Protein AF-B5AZS2-F1 (afdb_monomer_lite)

InterPro domains:
  IPR000719 Protein kinase domain [PF00069] (25-83)
  IPR000719 Protein kinase domain [PS50011] (1-84)
  IPR011009 Protein kinase-like domain superfamily [SSF56112] (1-83)
  IPR050205 Calcium-dependent Serine/Threonine Protein Kinases [PTHR24349] (25-84)

pLDDT: mean 87.05, std 11.19, range [40.72, 97.56]

Structure (mmCIF, N/CA/C/O backbone):
data_AF-B5AZS2-F1
#
_entry.id   AF-B5AZS2-F1
#
loop_
_atom_site.group_PDB
_atom_site.id
_atom_site.type_symbol
_atom_site.label_atom_id
_atom_site.label_alt_id
_atom_site.label_comp_id
_atom_site.label_asym_id
_atom_site.label_entity_id
_atom_site.label_seq_id
_atom_site.pdbx_PDB_ins_code
_atom_site.Cartn_x
_atom_site.Cartn_y
_atom_site.Cartn_z
_atom_site.occupancy
_atom_site.B_iso_or_equiv
_atom_site.auth_seq_id
_atom_site.auth_comp_id
_atom_site.auth_asym_id
_atom_site.auth_atom_id
_atom_site.pdbx_PDB_model_num
ATOM 1 N N . LEU A 1 1 ? 18.252 -8.747 5.863 1.00 43.91 1 LEU A N 1
ATOM 2 C CA . LEU A 1 1 ? 18.388 -7.537 5.026 1.00 43.91 1 LEU A CA 1
ATOM 3 C C . LEU A 1 1 ? 18.406 -7.996 3.580 1.00 43.91 1 LEU A C 1
ATOM 5 O O . LEU A 1 1 ? 19.140 -8.928 3.291 1.00 43.91 1 LEU A O 1
ATOM 9 N N . CYS A 1 2 ? 17.586 -7.416 2.706 1.00 40.72 2 CYS A N 1
ATOM 10 C CA . CYS A 1 2 ? 17.775 -7.617 1.271 1.00 40.72 2 CYS A CA 1
ATOM 11 C C . CYS A 1 2 ? 19.003 -6.799 0.863 1.00 40.72 2 CYS A C 1
ATOM 13 O O . CYS A 1 2 ? 18.994 -5.584 1.056 1.00 40.72 2 CYS A O 1
ATOM 15 N N . GLU A 1 3 ? 20.048 -7.435 0.344 1.00 58.25 3 GLU A N 1
ATOM 16 C CA . GLU A 1 3 ? 21.112 -6.708 -0.346 1.00 58.25 3 GLU A CA 1
ATOM 17 C C . GLU A 1 3 ? 20.504 -6.152 -1.642 1.00 58.25 3 GLU A C 1
ATOM 19 O O . GLU A 1 3 ? 20.086 -6.887 -2.536 1.00 58.25 3 GLU A O 1
ATOM 24 N N . GLY A 1 4 ? 20.292 -4.837 -1.675 1.00 64.12 4 GLY A N 1
ATOM 25 C CA . GLY A 1 4 ? 19.826 -4.133 -2.865 1.00 64.12 4 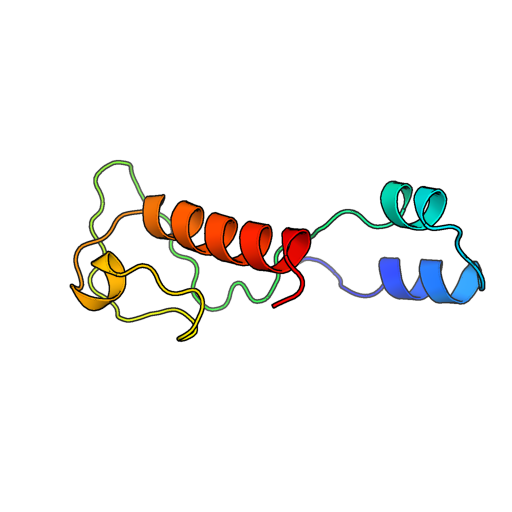GLY A CA 1
ATOM 26 C C . GLY A 1 4 ? 20.996 -3.905 -3.817 1.00 64.12 4 GLY A C 1
ATOM 27 O O . GLY A 1 4 ? 22.057 -3.482 -3.375 1.00 64.12 4 GLY A O 1
ATOM 28 N N . GLY A 1 5 ? 20.804 -4.173 -5.111 1.00 67.00 5 GLY A N 1
ATOM 29 C CA . GLY A 1 5 ? 21.814 -3.908 -6.147 1.00 67.00 5 GLY A CA 1
ATOM 30 C C . GLY A 1 5 ? 21.768 -4.885 -7.319 1.00 67.00 5 GLY A C 1
ATOM 31 O O . GLY A 1 5 ? 21.810 -4.457 -8.465 1.00 67.00 5 GLY A O 1
ATOM 32 N N . GLU A 1 6 ? 21.526 -6.173 -7.060 1.00 76.88 6 GLU A N 1
ATOM 33 C CA . GLU A 1 6 ? 21.635 -7.212 -8.102 1.00 76.88 6 GLU A CA 1
ATOM 34 C C . GLU A 1 6 ? 20.679 -7.018 -9.288 1.00 76.88 6 GLU A C 1
ATOM 36 O O . GLU A 1 6 ? 21.003 -7.341 -10.430 1.00 76.88 6 GLU A O 1
ATOM 41 N N . LEU A 1 7 ? 19.481 -6.478 -9.036 1.00 74.31 7 LEU A N 1
ATOM 42 C CA . LEU A 1 7 ? 18.547 -6.134 -10.109 1.00 74.31 7 LEU A CA 1
ATOM 43 C C . LEU A 1 7 ? 19.112 -5.009 -10.986 1.00 74.31 7 LEU A C 1
ATOM 45 O O . LEU A 1 7 ? 18.999 -5.074 -12.206 1.00 74.31 7 LEU A O 1
ATOM 49 N N . PHE A 1 8 ? 19.739 -4.002 -10.376 1.00 76.06 8 PHE A N 1
ATOM 50 C CA . PHE A 1 8 ? 20.344 -2.887 -11.097 1.00 76.06 8 PHE A CA 1
ATOM 51 C C . PHE A 1 8 ? 21.538 -3.358 -11.935 1.00 76.06 8 PHE A C 1
ATOM 53 O O . PHE A 1 8 ? 21.615 -3.031 -13.119 1.00 76.06 8 PHE A O 1
ATOM 60 N N . ASP A 1 9 ? 22.391 -4.218 -11.378 1.00 82.25 9 ASP A N 1
ATOM 61 C CA . ASP A 1 9 ? 23.529 -4.800 -12.097 1.00 82.25 9 ASP A CA 1
ATOM 62 C C . ASP A 1 9 ? 23.076 -5.617 -13.318 1.00 82.25 9 ASP A C 1
ATOM 64 O O . ASP A 1 9 ? 23.623 -5.477 -14.415 1.00 82.25 9 ASP A O 1
ATOM 68 N N . ARG A 1 10 ? 22.007 -6.414 -13.171 1.00 77.31 10 ARG A N 1
ATOM 69 C CA . ARG A 1 10 ? 21.387 -7.154 -14.285 1.00 77.31 10 ARG A CA 1
ATOM 70 C C . ARG A 1 10 ? 20.783 -6.228 -15.341 1.00 77.31 10 ARG A C 1
ATOM 72 O O . ARG A 1 10 ? 20.877 -6.518 -16.536 1.00 77.31 10 ARG A O 1
AT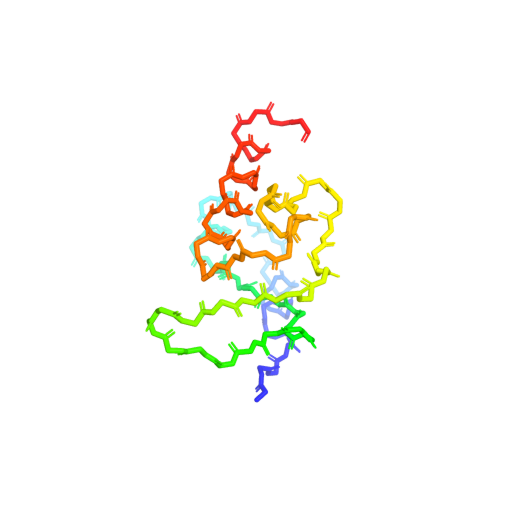OM 79 N N . ILE A 1 11 ? 20.163 -5.122 -14.927 1.00 78.25 11 ILE A N 1
ATOM 80 C CA . ILE A 1 11 ? 19.607 -4.126 -15.852 1.00 78.25 11 ILE A CA 1
ATOM 81 C C . ILE A 1 11 ? 20.723 -3.506 -16.695 1.00 78.25 11 ILE A C 1
ATOM 83 O O . ILE A 1 11 ? 20.625 -3.509 -17.925 1.00 78.25 11 ILE A O 1
ATOM 87 N N . VAL A 1 12 ? 21.804 -3.057 -16.054 1.00 82.75 12 VAL A N 1
ATOM 88 C CA . VAL A 1 12 ? 22.957 -2.447 -16.732 1.00 82.75 12 VAL A CA 1
ATOM 89 C C . VAL A 1 12 ? 23.631 -3.438 -17.685 1.00 82.75 12 VAL A C 1
ATOM 91 O O . VAL A 1 12 ? 23.921 -3.080 -18.825 1.00 82.75 12 VAL A O 1
ATOM 94 N N . ALA A 1 13 ? 23.825 -4.693 -17.268 1.00 84.50 13 ALA A N 1
ATOM 95 C CA . ALA A 1 13 ? 24.487 -5.711 -18.086 1.00 84.50 13 ALA A CA 1
ATOM 96 C C . ALA A 1 13 ? 23.707 -6.089 -19.361 1.00 84.50 13 ALA A C 1
ATOM 98 O O . ALA A 1 13 ? 24.318 -6.372 -20.391 1.00 84.50 13 ALA A O 1
ATOM 99 N N . LYS A 1 14 ? 22.368 -6.106 -19.314 1.00 83.06 14 LYS A N 1
ATOM 100 C CA . LYS A 1 14 ? 21.533 -6.500 -20.466 1.00 83.06 14 LYS A CA 1
ATOM 101 C C . LYS A 1 14 ? 21.342 -5.362 -21.479 1.00 83.06 14 LYS A C 1
ATOM 103 O O . LYS A 1 14 ? 21.091 -5.637 -22.650 1.00 83.06 14 LYS A O 1
ATOM 108 N N . GLY A 1 15 ? 21.448 -4.100 -21.049 1.00 84.00 15 GLY A N 1
ATOM 109 C CA . GLY A 1 15 ? 21.390 -2.894 -21.890 1.00 84.00 15 GLY A CA 1
ATOM 110 C C . GLY A 1 15 ? 20.003 -2.541 -22.447 1.00 84.00 15 GLY A C 1
ATOM 111 O O . GLY A 1 15 ? 19.577 -1.393 -22.349 1.00 84.00 15 GLY A O 1
ATOM 112 N N . HIS A 1 16 ? 19.265 -3.515 -22.985 1.00 85.56 16 HIS A N 1
ATOM 113 C CA . HIS A 1 16 ? 17.918 -3.330 -23.527 1.00 85.56 16 HIS A CA 1
ATOM 114 C C . HIS A 1 16 ? 16.962 -4.440 -23.073 1.00 85.56 16 HIS A C 1
ATOM 116 O O . HIS A 1 16 ? 17.316 -5.619 -23.030 1.00 85.56 16 HIS A O 1
ATOM 122 N N . TYR A 1 17 ? 15.717 -4.054 -22.785 1.00 81.88 17 TYR A N 1
ATOM 123 C CA . TYR A 1 17 ? 14.629 -4.956 -22.414 1.00 81.88 17 TYR A CA 1
ATOM 124 C C . TYR A 1 17 ? 13.406 -4.680 -23.291 1.00 81.88 17 TYR A C 1
ATOM 126 O O . TYR A 1 17 ? 13.039 -3.526 -23.502 1.00 81.88 17 TYR A O 1
ATOM 134 N N . SER A 1 18 ? 12.750 -5.739 -23.769 1.00 87.94 18 SER A N 1
ATOM 135 C CA . SER A 1 18 ? 11.341 -5.646 -24.158 1.00 87.94 18 SER A CA 1
ATOM 136 C C . SER A 1 18 ? 10.473 -5.614 -22.898 1.00 87.94 18 SER A C 1
ATOM 138 O O . SER A 1 18 ? 10.892 -6.121 -21.857 1.00 87.94 18 SER A O 1
ATOM 140 N N . GLU A 1 19 ? 9.252 -5.083 -22.982 1.00 82.31 19 GLU A N 1
ATOM 141 C CA . GLU A 1 19 ? 8.327 -5.038 -21.835 1.00 82.31 19 GLU A CA 1
ATOM 142 C C . GLU A 1 19 ? 8.113 -6.421 -21.208 1.00 82.31 19 GLU A C 1
ATOM 144 O O . GLU A 1 19 ? 8.174 -6.578 -19.992 1.00 82.31 19 GLU A O 1
ATOM 149 N N . ARG A 1 20 ? 7.960 -7.456 -22.045 1.00 82.88 20 ARG A N 1
ATOM 150 C CA . ARG A 1 20 ? 7.820 -8.841 -21.586 1.00 82.88 20 ARG A CA 1
ATOM 151 C C . ARG A 1 20 ? 9.056 -9.334 -20.833 1.00 82.88 20 ARG A C 1
ATOM 153 O O . ARG A 1 20 ? 8.924 -9.928 -19.770 1.00 82.88 20 ARG A O 1
ATOM 160 N N . ALA A 1 21 ? 10.247 -9.074 -21.368 1.00 83.19 21 ALA A N 1
ATOM 161 C CA . ALA A 1 21 ? 11.488 -9.485 -20.721 1.00 83.19 21 ALA A CA 1
ATOM 162 C C . ALA A 1 21 ? 11.735 -8.709 -19.418 1.00 83.19 21 ALA A C 1
ATOM 164 O O . ALA A 1 21 ? 12.281 -9.267 -18.474 1.00 83.19 21 ALA A O 1
ATOM 165 N N . ALA A 1 22 ? 11.331 -7.436 -19.352 1.00 80.25 22 ALA A N 1
ATOM 166 C CA . ALA A 1 22 ? 11.389 -6.653 -18.122 1.00 80.25 22 ALA A CA 1
ATOM 167 C C . ALA A 1 22 ? 10.435 -7.221 -17.061 1.00 80.25 22 ALA A C 1
ATOM 169 O O . ALA A 1 22 ? 10.836 -7.378 -15.912 1.00 80.25 22 ALA A O 1
ATOM 170 N N . ALA A 1 23 ? 9.210 -7.588 -17.447 1.00 81.19 23 ALA A N 1
ATOM 171 C CA . ALA A 1 23 ? 8.228 -8.170 -16.535 1.00 81.19 23 ALA A CA 1
ATOM 172 C C . ALA A 1 23 ? 8.673 -9.528 -15.959 1.00 81.19 23 ALA A C 1
ATOM 174 O O . ALA A 1 23 ? 8.445 -9.795 -14.782 1.00 81.19 23 ALA A O 1
ATOM 175 N N . GLU A 1 24 ? 9.330 -10.371 -16.762 1.00 83.00 24 GLU A N 1
ATOM 176 C CA . GLU A 1 24 ? 9.854 -11.670 -16.314 1.00 83.00 24 GLU A CA 1
ATOM 177 C C . GLU A 1 24 ? 11.075 -11.521 -15.379 1.00 83.00 24 GLU A C 1
ATOM 179 O O . GLU A 1 24 ? 11.214 -12.281 -14.420 1.00 83.00 24 GLU A O 1
ATOM 184 N N . ASP A 1 25 ? 11.939 -10.526 -15.613 1.00 76.12 25 ASP A N 1
ATOM 185 C CA . ASP A 1 25 ? 13.196 -10.348 -14.869 1.00 76.12 25 ASP A CA 1
ATOM 186 C C . ASP A 1 25 ? 13.105 -9.395 -13.662 1.00 76.12 25 ASP A C 1
ATOM 188 O O . ASP A 1 25 ? 14.043 -9.343 -12.858 1.00 76.12 25 ASP A O 1
ATOM 192 N N . SER A 1 26 ? 12.002 -8.655 -13.516 1.00 77.12 26 SER A N 1
ATOM 193 C CA . SER A 1 26 ? 11.846 -7.582 -12.525 1.00 77.12 26 SER A CA 1
ATOM 194 C C . SER A 1 26 ? 10.651 -7.822 -11.593 1.00 77.12 26 SER A C 1
ATOM 196 O O . SER A 1 26 ? 9.632 -7.132 -11.701 1.00 77.12 26 SER A O 1
ATOM 198 N N . PRO A 1 27 ? 10.746 -8.774 -10.644 1.00 79.62 27 PRO A N 1
ATOM 199 C CA . PRO A 1 27 ? 9.691 -8.976 -9.659 1.00 79.62 27 PRO A CA 1
ATOM 200 C C . PRO A 1 27 ? 9.503 -7.716 -8.807 1.00 79.62 27 PRO A C 1
ATOM 202 O O . PRO A 1 27 ? 10.476 -7.132 -8.320 1.00 79.62 27 PRO A O 1
ATOM 205 N N . LEU A 1 28 ? 8.245 -7.323 -8.589 1.00 83.31 28 LEU A N 1
ATOM 206 C CA . LEU A 1 28 ? 7.911 -6.215 -7.700 1.00 83.31 28 LEU A CA 1
ATOM 207 C C . LEU A 1 28 ? 8.302 -6.582 -6.261 1.00 83.31 28 LEU A C 1
ATOM 209 O O . LEU A 1 28 ? 7.940 -7.647 -5.760 1.00 83.31 28 LEU A O 1
ATOM 213 N N . LYS A 1 29 ? 9.030 -5.692 -5.588 1.00 84.19 29 LYS A N 1
ATOM 214 C CA . LYS A 1 29 ? 9.402 -5.844 -4.179 1.00 84.19 29 LYS A CA 1
ATOM 215 C C . LYS A 1 29 ? 8.946 -4.608 -3.422 1.00 84.19 29 LYS A C 1
ATOM 217 O O . LYS A 1 29 ? 9.290 -3.496 -3.810 1.00 84.19 29 LYS A O 1
ATOM 222 N N . ALA A 1 30 ? 8.193 -4.806 -2.345 1.00 84.88 30 ALA A N 1
ATOM 223 C CA . ALA A 1 30 ? 7.937 -3.735 -1.394 1.00 84.88 30 ALA A CA 1
ATOM 224 C C . ALA A 1 30 ? 9.251 -3.365 -0.689 1.00 84.88 30 ALA A C 1
ATOM 226 O O . ALA A 1 30 ? 10.069 -4.233 -0.374 1.00 84.88 30 ALA A O 1
ATOM 227 N N . THR A 1 31 ? 9.462 -2.074 -0.476 1.00 84.94 31 THR A N 1
ATOM 228 C CA . THR A 1 31 ? 10.649 -1.513 0.177 1.00 84.94 31 THR A CA 1
ATOM 229 C C . THR A 1 31 ? 10.218 -0.473 1.202 1.00 84.94 31 THR A C 1
ATOM 231 O O . THR A 1 31 ? 9.034 -0.180 1.313 1.00 84.94 31 THR A O 1
ATOM 234 N N . ASP A 1 32 ? 11.179 0.105 1.923 1.00 82.25 32 ASP A N 1
ATOM 235 C CA . ASP A 1 32 ? 10.915 1.115 2.957 1.00 82.25 32 ASP A CA 1
ATOM 236 C C . ASP A 1 32 ? 10.017 0.597 4.094 1.00 82.25 32 ASP A C 1
ATOM 238 O O . ASP A 1 32 ? 9.033 1.192 4.526 1.00 82.25 32 ASP A O 1
ATOM 242 N N . PHE A 1 33 ? 10.403 -0.566 4.613 1.00 76.94 33 PHE A N 1
ATOM 243 C CA . PHE A 1 33 ? 9.828 -1.189 5.799 1.00 76.94 33 PHE A CA 1
ATOM 244 C C . PHE A 1 33 ? 10.263 -0.469 7.094 1.00 76.94 33 PHE A C 1
ATOM 246 O O . PHE A 1 33 ? 10.654 -1.118 8.062 1.00 76.94 33 PHE A O 1
ATOM 253 N N . GLY A 1 34 ? 10.218 0.866 7.128 1.00 74.44 34 GLY A N 1
ATOM 254 C CA . GLY A 1 34 ? 10.532 1.668 8.319 1.00 74.44 34 GLY A CA 1
ATOM 255 C C . GLY A 1 34 ? 9.401 1.728 9.355 1.00 74.44 34 GLY A C 1
ATOM 256 O O . GLY A 1 34 ? 9.648 2.049 10.514 1.00 74.44 34 GLY A O 1
ATOM 257 N N . LEU A 1 35 ? 8.172 1.399 8.944 1.00 77.31 35 LEU A N 1
ATOM 258 C CA . L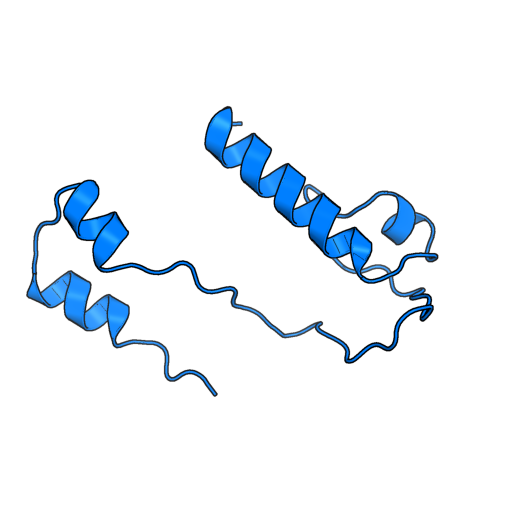EU A 1 35 ? 6.953 1.454 9.761 1.00 77.31 35 LEU A CA 1
ATOM 259 C C . LEU A 1 35 ? 6.168 0.130 9.961 1.00 77.31 35 LEU A C 1
ATOM 261 O O . LEU A 1 35 ? 5.116 0.192 10.597 1.00 77.31 35 LEU A O 1
ATOM 265 N N . PRO A 1 36 ? 6.573 -1.054 9.452 1.00 81.19 36 PRO A N 1
ATOM 266 C CA . PRO A 1 36 ? 5.787 -2.263 9.629 1.00 81.19 36 PRO A CA 1
ATOM 267 C C . PRO A 1 36 ? 5.807 -2.705 11.087 1.00 81.19 36 PRO A C 1
ATOM 269 O O . PRO A 1 36 ? 6.818 -2.628 11.790 1.00 81.19 36 PRO A O 1
ATOM 272 N N . VAL A 1 37 ? 4.676 -3.248 11.507 1.00 85.75 37 VAL A N 1
ATOM 273 C CA . VAL A 1 37 ? 4.472 -3.814 12.833 1.00 85.75 37 VAL A CA 1
ATOM 274 C C . VAL A 1 37 ? 3.994 -5.250 12.690 1.00 85.75 37 VAL A C 1
ATOM 276 O O . VAL A 1 37 ? 3.212 -5.585 11.803 1.00 85.75 37 VAL A O 1
ATOM 279 N N . PHE A 1 38 ? 4.479 -6.122 13.570 1.00 90.69 38 PHE A N 1
ATOM 280 C CA . PHE A 1 38 ? 3.900 -7.453 13.701 1.00 90.69 38 PHE A CA 1
ATOM 281 C C . PHE A 1 38 ? 2.506 -7.325 14.313 1.00 90.69 38 PHE A C 1
ATOM 283 O O . PHE A 1 38 ? 2.328 -6.588 15.282 1.00 90.69 38 PHE A O 1
ATOM 290 N N . PHE A 1 39 ? 1.542 -8.065 13.772 1.00 90.25 39 PHE A N 1
ATOM 291 C CA . PHE A 1 39 ? 0.157 -8.028 14.226 1.00 90.25 39 PHE A CA 1
ATOM 292 C C . PHE A 1 39 ? -0.426 -9.427 14.397 1.00 90.25 39 PHE A C 1
ATOM 294 O O . PHE A 1 39 ? 0.049 -10.406 13.811 1.00 90.25 39 PHE A O 1
ATOM 301 N N . LYS A 1 40 ? -1.479 -9.512 15.201 1.00 94.00 40 LYS A N 1
ATOM 302 C CA . LYS A 1 40 ? -2.369 -10.662 15.329 1.00 94.00 40 LYS A CA 1
ATOM 303 C C . LYS A 1 40 ? -3.744 -10.300 14.765 1.00 94.00 40 LYS A C 1
ATOM 305 O O . LYS A 1 40 ? -4.147 -9.138 14.825 1.00 94.00 40 LYS A O 1
ATOM 310 N N . PRO A 1 41 ? -4.500 -11.276 14.235 1.00 91.88 41 PRO A N 1
ATOM 311 C CA . PRO A 1 41 ? -5.876 -11.033 13.822 1.00 91.88 41 PRO A CA 1
ATOM 312 C C . PRO A 1 41 ? -6.696 -10.413 14.962 1.00 91.88 41 PRO A C 1
ATOM 314 O O . PRO A 1 41 ? -6.727 -10.954 16.067 1.00 91.88 41 PRO A O 1
ATOM 317 N N . GLY A 1 42 ? -7.354 -9.288 14.679 1.00 91.88 42 GLY A N 1
ATOM 318 C CA . GLY A 1 42 ? -8.132 -8.524 15.657 1.00 91.88 42 GLY A CA 1
ATOM 319 C C . GLY A 1 42 ? -7.377 -7.384 16.348 1.00 91.88 42 GLY A C 1
ATOM 320 O O . GLY A 1 42 ? -8.003 -6.635 17.098 1.00 91.88 42 GLY A O 1
ATOM 321 N N . ASP A 1 43 ? -6.076 -7.215 16.097 1.00 94.75 43 ASP A N 1
ATOM 322 C CA . ASP A 1 43 ? -5.341 -6.043 16.574 1.00 94.75 43 ASP A CA 1
ATOM 323 C C . ASP A 1 43 ? -5.881 -4.758 15.926 1.00 94.75 43 ASP A C 1
ATOM 325 O O . ASP A 1 43 ? -6.194 -4.721 14.735 1.00 94.75 43 ASP A O 1
ATOM 329 N N . VAL A 1 44 ? -5.975 -3.693 16.729 1.00 95.81 44 VAL A N 1
ATOM 330 C CA . VAL A 1 44 ? -6.414 -2.366 16.283 1.00 95.81 44 VAL A CA 1
ATOM 331 C C . VAL A 1 44 ? -5.305 -1.355 16.527 1.00 95.81 44 VAL A C 1
ATOM 333 O O . VAL A 1 44 ? -4.877 -1.134 17.664 1.00 95.81 44 VAL A O 1
ATOM 336 N N . PHE A 1 45 ? -4.893 -0.693 15.456 1.00 95.62 45 PHE A N 1
ATOM 337 C CA . PHE A 1 45 ? -3.849 0.319 15.449 1.00 95.62 45 PHE A CA 1
ATOM 338 C C . PHE A 1 45 ? -4.431 1.727 15.561 1.00 95.62 45 PHE A C 1
ATOM 340 O O . PHE A 1 45 ? -5.534 2.014 15.084 1.00 95.62 45 PHE A O 1
ATOM 347 N N . LYS A 1 46 ? -3.673 2.615 16.218 1.00 96.06 46 LYS A N 1
ATOM 348 C CA . LYS A 1 46 ? -4.084 3.999 16.518 1.00 96.06 46 LYS A CA 1
ATOM 349 C C . LYS A 1 46 ? -3.129 5.065 15.989 1.00 96.06 46 LYS A C 1
ATOM 351 O O . LYS A 1 46 ? -3.456 6.252 16.051 1.00 96.06 46 LYS A O 1
ATOM 356 N N . ASP A 1 47 ? -1.969 4.661 15.490 1.00 94.25 47 ASP A N 1
ATOM 357 C CA . ASP A 1 47 ? -0.981 5.588 14.955 1.00 94.25 47 ASP A CA 1
ATOM 358 C C . ASP A 1 47 ? -1.427 6.111 13.593 1.00 94.25 47 ASP A C 1
ATOM 360 O O . ASP A 1 47 ? -1.970 5.372 12.770 1.00 94.25 47 ASP A O 1
ATOM 364 N N . LEU A 1 48 ? -1.195 7.402 13.361 1.00 93.44 48 LEU A N 1
ATOM 365 C CA . LEU A 1 48 ? -1.459 8.043 12.080 1.00 93.44 48 LEU A CA 1
ATOM 366 C C . LEU A 1 48 ? -0.226 7.878 11.189 1.00 93.44 48 LEU A C 1
ATOM 368 O O . LEU A 1 48 ? 0.728 8.646 11.303 1.00 93.44 48 LEU A O 1
ATOM 372 N N . VAL A 1 49 ? -0.254 6.868 10.325 1.00 92.38 49 VAL A N 1
ATOM 373 C CA . VAL A 1 49 ? 0.850 6.508 9.424 1.00 92.38 49 VAL A CA 1
ATOM 374 C C . VAL A 1 49 ? 0.365 6.412 7.979 1.00 92.38 49 VAL A C 1
ATOM 376 O O . VAL A 1 49 ? -0.823 6.236 7.724 1.00 92.38 49 VAL A O 1
ATOM 379 N N . GLY A 1 50 ? 1.290 6.536 7.029 1.00 90.44 50 GLY A N 1
ATOM 380 C CA . GLY A 1 50 ? 1.004 6.456 5.596 1.00 90.44 50 GLY A CA 1
ATOM 381 C C . GLY A 1 50 ? 1.108 7.798 4.870 1.00 90.44 50 GLY A C 1
ATOM 382 O O . GLY A 1 50 ? 1.076 8.877 5.463 1.00 90.44 50 GLY A O 1
ATOM 383 N N . SER A 1 51 ? 1.264 7.724 3.552 1.00 91.94 51 SER A N 1
ATOM 384 C CA . SER A 1 51 ? 1.343 8.894 2.676 1.00 91.94 51 SER A CA 1
ATOM 385 C C . SER A 1 51 ? -0.056 9.361 2.266 1.00 91.94 51 SER A C 1
ATOM 387 O O . SER A 1 51 ? -0.926 8.544 1.977 1.00 91.94 51 SER A O 1
ATOM 389 N N . ALA A 1 52 ? -0.261 10.680 2.194 1.00 91.75 52 ALA A N 1
ATOM 390 C CA . ALA A 1 52 ? -1.583 11.312 2.087 1.00 91.75 52 ALA A CA 1
ATOM 391 C C . ALA A 1 52 ? -2.502 10.767 0.975 1.00 91.75 52 ALA A C 1
ATOM 393 O O . ALA A 1 52 ? -3.708 10.692 1.179 1.00 91.75 52 ALA A O 1
ATOM 394 N N . TYR A 1 53 ? -1.954 10.376 -0.179 1.00 93.94 53 TYR A N 1
ATOM 395 C CA . TYR A 1 53 ? -2.748 9.862 -1.303 1.00 93.94 53 TYR A CA 1
ATOM 396 C C . TYR A 1 53 ? -3.146 8.389 -1.168 1.00 93.94 53 TYR A C 1
ATOM 398 O O . TYR A 1 53 ? -4.103 7.962 -1.801 1.00 93.94 53 TYR A O 1
ATOM 406 N N . TYR A 1 54 ? -2.429 7.622 -0.347 1.00 95.31 54 TYR A N 1
ATOM 407 C CA . TYR A 1 54 ? -2.573 6.167 -0.250 1.00 95.31 54 TYR A CA 1
ATOM 408 C C . TYR A 1 54 ? -3.189 5.727 1.081 1.00 95.31 54 TYR A C 1
ATOM 410 O O . TYR A 1 54 ? -3.637 4.593 1.202 1.00 95.31 54 TYR A O 1
ATOM 418 N N . VAL A 1 55 ? -3.223 6.617 2.078 1.00 96.50 55 VAL A N 1
ATOM 419 C CA . VAL A 1 55 ? -3.697 6.311 3.429 1.00 96.50 55 VAL A CA 1
ATOM 420 C C . VAL A 1 55 ? -5.190 5.967 3.452 1.00 96.50 55 VAL A C 1
ATOM 422 O O . VAL A 1 55 ? -6.024 6.676 2.882 1.00 96.50 55 VAL A O 1
ATOM 425 N N . ALA A 1 56 ? -5.533 4.882 4.146 1.00 97.56 56 ALA A N 1
ATOM 426 C CA . ALA A 1 56 ? -6.916 4.462 4.326 1.00 97.56 56 ALA A CA 1
ATOM 427 C C . ALA A 1 56 ? -7.673 5.404 5.281 1.00 97.56 56 ALA A C 1
ATOM 429 O O . ALA A 1 56 ? -7.106 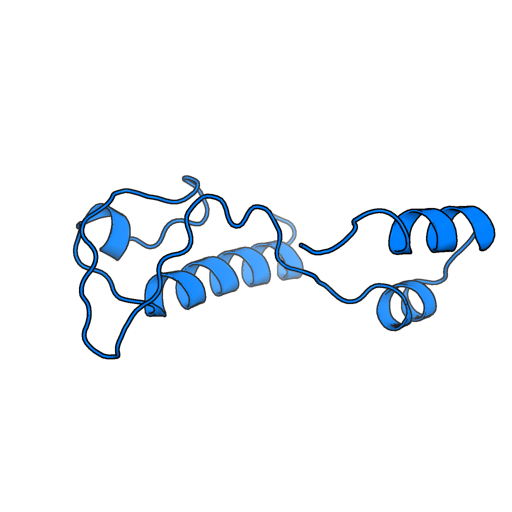5.910 6.258 1.00 97.56 56 ALA A O 1
ATOM 430 N N . PRO A 1 57 ? -8.971 5.654 5.059 1.00 97.31 57 PRO A N 1
ATOM 431 C CA . PRO A 1 57 ? -9.723 6.609 5.866 1.00 97.31 57 PRO A CA 1
ATOM 432 C C . PRO A 1 57 ? -9.899 6.157 7.331 1.00 97.31 57 PRO A C 1
ATOM 434 O O . PRO A 1 57 ? -10.053 6.988 8.226 1.00 97.31 57 PRO A O 1
ATOM 437 N N . GLU A 1 58 ? -9.881 4.860 7.622 1.00 97.56 58 GLU A N 1
ATOM 438 C CA . GLU A 1 58 ? -9.875 4.287 8.976 1.00 97.56 58 GLU A CA 1
ATOM 439 C C . GLU A 1 58 ? -8.571 4.556 9.745 1.00 97.56 58 GLU A C 1
ATOM 441 O O . GLU A 1 58 ? -8.603 4.700 10.971 1.00 97.56 58 GLU A O 1
ATOM 446 N N . VAL A 1 59 ? -7.450 4.745 9.040 1.00 97.00 59 VAL A N 1
ATOM 447 C CA . VAL A 1 59 ? -6.176 5.168 9.642 1.00 97.00 59 VAL A CA 1
ATOM 448 C C . VAL A 1 59 ? -6.293 6.598 10.166 1.00 97.00 59 VAL A C 1
ATOM 450 O O . VAL A 1 59 ? -5.882 6.885 11.290 1.00 97.00 59 VAL A O 1
ATOM 453 N N . LEU A 1 60 ? -6.975 7.483 9.426 1.00 96.88 60 LEU A N 1
ATOM 454 C CA . LEU A 1 60 ? -7.281 8.849 9.884 1.00 96.88 60 LEU A CA 1
ATOM 455 C C . LEU A 1 60 ? -8.169 8.854 11.137 1.00 96.88 60 LEU A C 1
ATOM 457 O O . LEU A 1 60 ? -8.072 9.750 11.976 1.00 96.88 60 LEU A O 1
ATOM 461 N N . ARG A 1 61 ? -9.018 7.832 11.280 1.00 97.12 61 ARG A N 1
ATOM 462 C CA . ARG A 1 61 ? -9.866 7.617 12.461 1.00 97.12 61 ARG A CA 1
ATOM 463 C C . ARG A 1 61 ? -9.148 6.885 13.594 1.00 97.12 61 ARG A C 1
ATOM 465 O O . ARG A 1 61 ? -9.751 6.705 14.649 1.00 97.12 61 ARG A O 1
ATOM 472 N N . ARG A 1 62 ? -7.878 6.502 13.405 1.00 96.75 62 ARG A N 1
ATOM 473 C CA . ARG A 1 62 ? -7.034 5.831 14.408 1.00 96.75 62 ARG A CA 1
ATOM 474 C C . ARG A 1 62 ? -7.662 4.545 14.949 1.00 96.75 62 ARG A C 1
ATOM 476 O O . ARG A 1 62 ? -7.577 4.260 16.143 1.00 96.75 62 ARG A O 1
ATOM 483 N N . SER A 1 63 ? -8.354 3.819 14.079 1.00 97.12 63 SER A N 1
ATOM 484 C CA . SER A 1 63 ? -8.996 2.553 14.411 1.00 97.12 63 SER A CA 1
ATOM 485 C C . SER A 1 63 ? -9.023 1.679 13.167 1.00 97.12 63 SER A C 1
ATOM 487 O O . SER A 1 63 ? -10.026 1.644 12.454 1.00 97.12 63 SER A O 1
ATOM 489 N N . TYR A 1 64 ? -7.908 1.008 12.901 1.00 96.62 64 TYR A N 1
ATOM 490 C CA . TYR A 1 64 ? -7.710 0.187 11.708 1.00 96.62 64 TYR A CA 1
ATOM 491 C C . TYR A 1 64 ? -6.963 -1.108 12.035 1.00 96.62 64 TYR A C 1
ATOM 493 O O . TYR A 1 64 ? -6.270 -1.182 13.049 1.00 96.62 64 TYR A O 1
ATOM 501 N N . GLY A 1 65 ? -7.119 -2.112 11.174 1.00 95.25 65 GLY A N 1
ATOM 502 C CA . GLY A 1 65 ? -6.345 -3.352 11.176 1.00 95.25 65 GLY A CA 1
ATOM 503 C C . GLY A 1 65 ? -5.453 -3.452 9.935 1.00 95.25 65 GLY A C 1
ATOM 504 O O . GLY A 1 65 ? -5.234 -2.464 9.230 1.00 95.25 65 GLY A O 1
ATOM 505 N N . ALA A 1 66 ? -4.957 -4.654 9.645 1.00 94.31 66 ALA A N 1
ATOM 506 C CA . ALA A 1 66 ? -4.105 -4.915 8.479 1.00 94.31 66 ALA A CA 1
ATOM 507 C C . ALA A 1 66 ? -4.818 -4.686 7.130 1.00 94.31 66 ALA A C 1
ATOM 509 O O . ALA A 1 66 ? -4.177 -4.572 6.088 1.00 94.31 66 ALA A O 1
ATOM 510 N N . GLU A 1 67 ? -6.147 -4.571 7.132 1.00 95.50 67 GLU A N 1
ATOM 511 C CA . GLU A 1 67 ? -6.961 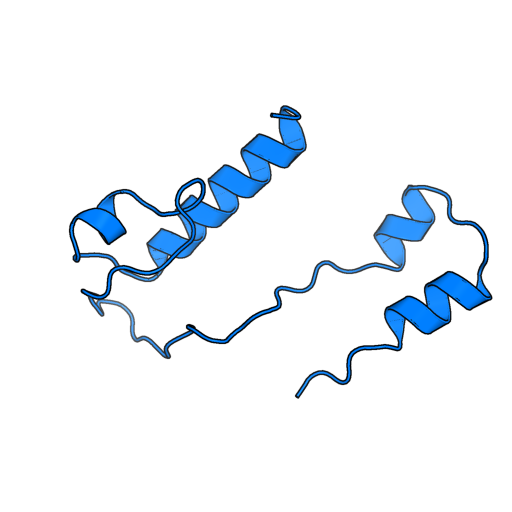-4.266 5.955 1.00 95.50 67 GLU A CA 1
ATOM 512 C C . GLU A 1 67 ? -6.632 -2.889 5.347 1.00 95.50 67 GLU A C 1
ATOM 514 O O . GLU A 1 67 ? -6.844 -2.687 4.150 1.00 95.50 67 GLU A O 1
ATOM 519 N N . ALA A 1 68 ? -6.040 -1.970 6.120 1.00 95.56 68 ALA A N 1
ATOM 520 C CA . ALA A 1 68 ? -5.574 -0.674 5.616 1.00 95.56 68 ALA A CA 1
ATOM 521 C C . ALA A 1 68 ? -4.503 -0.806 4.509 1.00 95.56 68 ALA A C 1
ATOM 523 O O . ALA A 1 68 ? -4.414 0.044 3.614 1.00 95.56 68 ALA A O 1
ATOM 524 N N . ASP A 1 69 ? -3.726 -1.894 4.508 1.00 94.56 69 ASP A N 1
ATOM 525 C CA . ASP A 1 69 ? -2.759 -2.175 3.441 1.00 94.56 69 ASP A CA 1
ATOM 526 C C . ASP A 1 69 ? -3.464 -2.579 2.137 1.00 94.56 69 ASP A C 1
ATOM 528 O O . ASP A 1 69 ? -3.007 -2.230 1.046 1.00 94.56 69 ASP A O 1
ATOM 532 N N . ILE A 1 70 ? -4.622 -3.249 2.229 1.00 96.69 70 ILE A N 1
ATOM 533 C CA . ILE A 1 70 ? -5.446 -3.622 1.067 1.00 96.69 70 ILE A CA 1
ATOM 534 C C . ILE A 1 70 ? -6.003 -2.363 0.397 1.00 96.69 70 ILE A C 1
ATOM 536 O O . ILE A 1 70 ? -5.984 -2.261 -0.831 1.00 96.69 70 ILE A O 1
ATOM 540 N N . TRP A 1 71 ? -6.447 -1.383 1.189 1.00 97.25 71 TRP A N 1
ATOM 541 C CA . TRP A 1 71 ? -6.852 -0.076 0.669 1.00 97.25 71 TRP A CA 1
ATOM 542 C C . TRP A 1 71 ? -5.717 0.582 -0.120 1.00 97.25 71 TRP A C 1
ATOM 544 O O . TRP A 1 71 ? -5.899 0.960 -1.279 1.00 97.25 71 TRP A O 1
ATOM 554 N N . SER A 1 72 ? -4.531 0.663 0.486 1.00 96.25 72 SER A N 1
ATOM 555 C CA . SER A 1 72 ? -3.350 1.278 -0.128 1.00 96.25 72 SER A CA 1
ATOM 556 C C . SER A 1 72 ? -2.965 0.579 -1.440 1.00 96.25 72 SER A C 1
ATOM 558 O O . SER A 1 72 ? -2.719 1.241 -2.451 1.00 96.25 72 SER A O 1
ATOM 560 N N . ALA A 1 73 ? -2.994 -0.758 -1.464 1.00 95.88 73 ALA A N 1
ATOM 561 C CA . ALA A 1 73 ? -2.777 -1.550 -2.674 1.00 95.88 73 ALA A CA 1
ATOM 562 C C . ALA A 1 73 ? -3.834 -1.271 -3.759 1.00 95.88 73 ALA A C 1
ATOM 564 O O . ALA A 1 73 ? -3.495 -1.198 -4.941 1.00 95.88 73 ALA A O 1
ATOM 565 N N . GLY A 1 74 ? -5.096 -1.060 -3.373 1.00 97.44 74 GLY A N 1
ATOM 566 C CA . GLY A 1 74 ? -6.170 -0.658 -4.282 1.00 97.44 74 GLY A CA 1
ATOM 567 C C . GLY A 1 74 ? -5.929 0.708 -4.929 1.00 97.44 74 GLY A C 1
ATOM 568 O O . GLY A 1 74 ? -6.122 0.850 -6.136 1.00 97.44 74 GLY A O 1
ATOM 569 N N . VAL A 1 75 ? -5.444 1.694 -4.165 1.00 97.19 75 VAL A N 1
ATOM 570 C CA . VAL A 1 75 ? -5.061 3.011 -4.707 1.00 97.19 75 VAL A CA 1
ATOM 571 C C . VAL A 1 75 ? -3.907 2.880 -5.707 1.00 97.19 75 VAL A C 1
ATOM 573 O O . VAL A 1 75 ? -3.984 3.439 -6.800 1.00 97.19 75 VAL A O 1
ATOM 576 N N . ILE A 1 76 ? -2.868 2.103 -5.379 1.00 95.25 76 ILE A N 1
ATOM 577 C CA . ILE A 1 76 ? -1.742 1.841 -6.295 1.00 95.25 76 ILE A CA 1
ATOM 578 C C . ILE A 1 76 ? -2.246 1.188 -7.586 1.00 95.25 76 ILE A C 1
ATOM 580 O O . ILE A 1 76 ? -1.891 1.627 -8.678 1.00 95.25 76 ILE A O 1
ATOM 584 N N . LEU A 1 77 ? -3.108 0.175 -7.480 1.00 95.69 77 LEU A N 1
ATOM 585 C CA . LEU A 1 77 ? -3.696 -0.482 -8.645 1.00 95.69 77 LEU A CA 1
ATOM 586 C C . LEU A 1 77 ? -4.502 0.499 -9.506 1.00 95.69 77 LEU A C 1
ATOM 588 O O . LEU A 1 77 ? -4.381 0.476 -10.729 1.00 95.69 77 LEU A O 1
ATOM 592 N N . TYR A 1 78 ? -5.301 1.370 -8.887 1.00 96.44 78 TYR A N 1
ATOM 593 C CA . TYR A 1 78 ? -6.058 2.391 -9.607 1.00 96.44 78 TYR A CA 1
ATOM 594 C C . TYR A 1 78 ? -5.136 3.314 -10.409 1.00 96.44 78 TYR A C 1
ATOM 596 O O . TYR A 1 78 ? -5.366 3.504 -11.604 1.00 96.44 78 TYR A O 1
ATOM 604 N N . VAL A 1 79 ? -4.070 3.827 -9.789 1.00 96.50 79 VAL A N 1
ATOM 605 C CA . VAL A 1 79 ? -3.057 4.663 -10.457 1.00 96.50 79 VAL A CA 1
ATOM 606 C C . VAL A 1 79 ? -2.432 3.924 -11.642 1.00 96.50 79 VAL A C 1
ATOM 608 O O . VAL A 1 79 ? -2.383 4.465 -12.745 1.00 96.50 79 VAL A O 1
ATOM 611 N N . LEU A 1 80 ? -2.041 2.658 -11.460 1.00 92.94 80 LEU A N 1
ATOM 612 C CA . LEU A 1 80 ? -1.434 1.844 -12.521 1.00 92.94 80 LEU A CA 1
ATOM 613 C C . LEU A 1 80 ? -2.365 1.614 -13.722 1.00 92.94 80 LEU A C 1
ATOM 615 O O . LEU A 1 80 ? -1.890 1.541 -14.852 1.00 92.94 80 LEU A O 1
ATOM 619 N N . LEU A 1 81 ? -3.674 1.483 -13.492 1.00 94.56 81 LEU A N 1
ATOM 620 C CA . LEU A 1 81 ? -4.651 1.216 -14.554 1.00 94.56 81 LEU A CA 1
ATOM 621 C C . LEU A 1 81 ? -5.186 2.480 -15.235 1.00 94.56 81 LEU A C 1
ATOM 623 O O . LEU A 1 81 ? -5.591 2.416 -16.394 1.00 94.56 81 LEU A O 1
ATOM 627 N N . SER A 1 82 ? -5.236 3.606 -14.521 1.00 96.06 82 SER 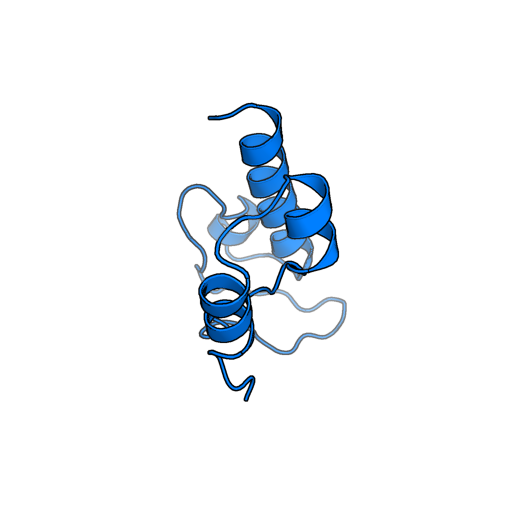A N 1
ATOM 628 C CA . SER A 1 82 ? -5.863 4.843 -15.008 1.00 96.06 82 SER A CA 1
ATOM 629 C C . SER A 1 82 ? -4.869 5.941 -15.391 1.00 96.06 82 SER A C 1
ATOM 631 O O . SER A 1 82 ? -5.239 6.837 -16.146 1.00 96.06 82 SER A O 1
ATOM 633 N N . GLY A 1 83 ? -3.615 5.860 -14.930 1.00 88.94 83 GLY A N 1
ATOM 634 C CA . GLY A 1 83 ? -2.551 6.811 -15.269 1.00 88.94 83 GLY A CA 1
ATOM 635 C C . GLY A 1 83 ? -2.662 8.175 -14.580 1.00 88.94 83 GLY A C 1
ATOM 636 O O . GLY A 1 83 ? -2.142 9.153 -15.112 1.00 88.94 83 GLY A O 1
ATOM 637 N N . VAL A 1 84 ? -3.371 8.244 -13.448 1.00 75.69 84 VAL A N 1
ATOM 638 C CA . VAL A 1 84 ? -3.557 9.464 -12.634 1.00 75.69 84 VAL A CA 1
ATOM 639 C C . VAL A 1 84 ? -2.351 9.722 -11.738 1.00 75.69 84 VAL A C 1
ATOM 641 O O . VAL A 1 84 ? -1.813 8.736 -11.192 1.00 75.69 84 VAL A O 1
#

Radius of gyration: 17.0 Å; chains: 1; bounding box: 34×23×41 Å

Organism: Panax ginseng (NCBI:txid4054)

Foldseek 3Di:
DPPPDPLVVVCVVVVDDDPVRCPVSPDDDDDDVVDDDDDDPPDFAQDQDDDPQQFDVVSVVRGDDPCRVVSSVVSVVCCVVPVD

Secondary structure (DSSP, 8-state):
-----HHHHHHHHH----HHHHHHH-------TTS-----TT--B----S-TTT--HHHHTT-B-THHHHHHHHHHHHHHHH--

Sequence (84 aa):
LCEGGELFDRIVAKGHYSERAAAEDSPLKATDFGLPVFFKPGDVFKDLVGSAYYVAPEVLRRSYGAEADIWSAGVILYVLLSGV